Protein AF-A0A7R9LBJ7-F1 (afdb_monomer_lite)

Foldseek 3Di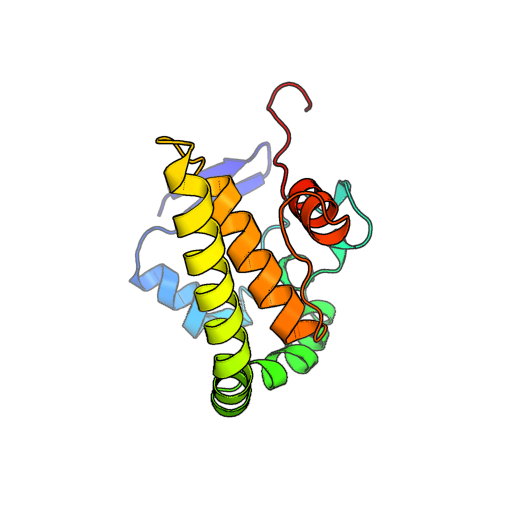:
DDWDDDDPRIDDDDDDVVVVCCCVPVVCVVVVADDADPLCVPDVVSCQDLNNDDDPSNVVVCVVCVVCPDPVN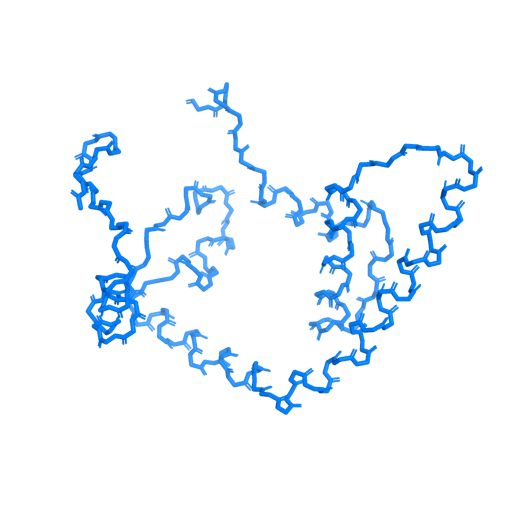VVVLVVLLVVLVVVLVVVVVVVCVVDVDDDPVQSVLLSVQQSCCCSPPVDGQPDCPRPSSVVVVVSPDDDDPVVD

Structure (mmCIF, N/CA/C/O backbone):
data_AF-A0A7R9LBJ7-F1
#
_entry.id   AF-A0A7R9LBJ7-F1
#
loop_
_atom_site.group_PDB
_atom_site.id
_atom_site.type_symbol
_atom_site.label_atom_id
_atom_site.label_alt_id
_atom_site.label_comp_id
_atom_site.label_asym_id
_atom_site.label_entity_id
_atom_site.label_seq_id
_atom_site.pdbx_PDB_ins_code
_atom_site.Cartn_x
_atom_site.Cartn_y
_atom_site.Cartn_z
_atom_site.occupancy
_atom_site.B_iso_or_equiv
_atom_site.auth_seq_id
_atom_site.auth_comp_id
_atom_site.auth_asym_id
_atom_site.auth_atom_id
_atom_site.pdbx_PDB_model_num
ATOM 1 N N . MET A 1 1 ? 4.592 18.369 -20.087 1.00 71.31 1 MET A N 1
ATOM 2 C CA . MET A 1 1 ? 5.783 17.698 -19.520 1.00 71.31 1 MET A CA 1
ATOM 3 C C . MET A 1 1 ? 6.682 18.787 -18.957 1.00 71.31 1 MET A C 1
ATOM 5 O O . MET A 1 1 ? 6.787 19.818 -19.607 1.00 71.31 1 MET A O 1
ATOM 9 N N . GLY A 1 2 ? 7.246 18.619 -17.763 1.00 84.50 2 GLY A N 1
ATOM 10 C CA . GLY A 1 2 ? 8.151 19.604 -17.153 1.00 84.50 2 GLY A CA 1
ATOM 11 C C . GLY A 1 2 ? 9.412 18.920 -16.637 1.00 84.50 2 GLY A C 1
ATOM 12 O O . GLY A 1 2 ? 9.337 17.776 -16.199 1.00 84.50 2 GLY A O 1
ATOM 13 N N . ALA A 1 3 ? 10.563 19.586 -16.716 1.00 87.50 3 ALA A N 1
ATOM 14 C CA . ALA A 1 3 ? 11.792 19.114 -16.085 1.00 87.50 3 ALA A CA 1
ATOM 15 C C . ALA A 1 3 ? 11.936 19.788 -14.718 1.00 87.50 3 ALA A C 1
ATOM 17 O O . ALA A 1 3 ? 11.781 21.004 -14.607 1.00 87.50 3 ALA A O 1
ATOM 18 N N . ILE A 1 4 ? 12.219 18.999 -13.688 1.00 92.00 4 ILE A N 1
ATOM 19 C CA . ILE A 1 4 ? 12.509 19.483 -12.336 1.00 92.00 4 ILE A CA 1
ATOM 20 C C . ILE A 1 4 ? 13.820 18.856 -11.863 1.00 92.00 4 ILE A C 1
ATOM 22 O O . ILE A 1 4 ? 14.242 17.833 -12.391 1.00 92.00 4 ILE A O 1
ATOM 26 N N . PHE A 1 5 ? 14.471 19.447 -10.868 1.00 88.69 5 PHE A N 1
ATOM 27 C CA . PHE A 1 5 ? 15.678 18.885 -10.265 1.00 88.69 5 PHE A CA 1
ATOM 28 C C . PHE A 1 5 ? 15.408 18.522 -8.807 1.00 88.69 5 PHE A C 1
ATOM 30 O O . PHE A 1 5 ? 14.814 19.304 -8.065 1.00 88.69 5 PHE A O 1
ATOM 37 N N . SER A 1 6 ? 15.858 17.338 -8.396 1.00 83.50 6 SER A N 1
ATOM 38 C CA . SER A 1 6 ? 15.950 16.939 -6.992 1.00 83.50 6 SER A CA 1
ATOM 39 C C . SER A 1 6 ? 17.423 16.911 -6.602 1.00 83.50 6 SER A C 1
ATOM 41 O O . SER A 1 6 ? 18.127 15.935 -6.867 1.00 83.50 6 SER A O 1
ATOM 43 N N . GLY A 1 7 ? 17.911 18.007 -6.016 1.00 86.12 7 GLY A N 1
ATOM 44 C CA . GLY A 1 7 ? 19.349 18.221 -5.852 1.00 86.12 7 GLY A CA 1
ATOM 45 C C . GLY A 1 7 ? 20.037 18.245 -7.218 1.00 86.12 7 GLY A C 1
ATOM 46 O O . GLY A 1 7 ? 19.615 18.979 -8.108 1.00 86.12 7 GLY A O 1
ATOM 47 N N . ASN A 1 8 ? 21.043 17.393 -7.406 1.00 87.56 8 ASN A N 1
ATOM 48 C CA . ASN A 1 8 ? 21.777 17.286 -8.672 1.00 87.56 8 ASN A CA 1
ATOM 49 C C . ASN A 1 8 ? 21.161 16.265 -9.645 1.00 87.56 8 ASN A C 1
ATOM 51 O O . ASN A 1 8 ? 21.718 16.022 -10.714 1.00 87.56 8 ASN A O 1
ATOM 55 N N . THR A 1 9 ? 20.023 15.665 -9.290 1.00 85.44 9 THR A N 1
ATOM 56 C CA . THR A 1 9 ? 19.363 14.642 -10.103 1.00 85.44 9 THR A CA 1
ATOM 57 C C . THR A 1 9 ? 18.231 15.271 -10.920 1.00 85.44 9 THR A C 1
ATOM 59 O O . THR A 1 9 ? 17.250 15.734 -10.327 1.00 85.44 9 THR A O 1
ATOM 62 N N . PRO A 1 10 ? 18.318 15.296 -12.262 1.00 90.38 10 PRO A N 1
ATOM 63 C CA . PRO A 1 10 ? 17.211 15.733 -13.102 1.00 90.38 10 PRO A CA 1
ATOM 64 C C . PRO A 1 10 ? 16.063 14.718 -13.045 1.00 90.38 10 PRO A C 1
ATOM 66 O O . PRO A 1 10 ? 16.277 13.507 -13.070 1.00 90.38 10 PRO A O 1
ATOM 69 N N . LEU A 1 11 ? 14.833 15.216 -12.996 1.00 89.75 11 LEU A N 1
ATOM 70 C CA . LEU A 1 11 ? 13.603 14.434 -12.954 1.00 89.75 11 LEU A CA 1
ATOM 71 C C . LEU A 1 11 ? 12.629 14.928 -14.023 1.00 89.75 11 LEU A C 1
ATOM 73 O O . LEU A 1 11 ? 12.451 16.129 -14.240 1.00 89.75 11 LEU A O 1
ATOM 77 N N . LEU A 1 12 ? 11.949 13.979 -14.661 1.00 91.38 12 LEU A N 1
ATOM 78 C CA . LEU A 1 12 ? 10.943 14.256 -15.675 1.00 91.38 12 LEU A CA 1
ATOM 79 C C . LEU A 1 12 ? 9.542 14.174 -15.068 1.00 91.38 12 LEU A C 1
ATOM 81 O O . LEU A 1 12 ? 9.081 13.102 -14.677 1.00 91.38 12 LEU A O 1
ATOM 85 N N . GLN A 1 13 ? 8.842 15.304 -15.014 1.00 92.31 13 GLN A N 1
ATOM 86 C CA . GLN A 1 13 ? 7.459 15.366 -14.562 1.00 92.31 13 GLN A CA 1
ATOM 87 C C . GLN A 1 13 ? 6.502 15.113 -15.732 1.00 92.31 13 GLN A C 1
ATOM 89 O O . GLN A 1 13 ? 6.368 15.918 -16.667 1.00 92.31 13 GLN A O 1
ATOM 94 N N . VAL A 1 14 ? 5.786 13.994 -15.644 1.00 93.38 14 VAL A N 1
ATOM 95 C CA . VAL A 1 14 ? 4.767 13.583 -16.613 1.00 93.38 14 VAL A CA 1
ATOM 96 C C . VAL A 1 14 ? 3.386 13.816 -16.010 1.00 93.38 14 VAL A C 1
ATOM 98 O O . VAL A 1 14 ? 3.003 13.154 -15.054 1.00 93.38 14 VAL A O 1
ATOM 101 N N . ALA A 1 15 ? 2.643 14.770 -16.571 1.00 95.06 15 ALA A N 1
ATOM 102 C CA . ALA A 1 15 ? 1.297 15.137 -16.113 1.00 95.06 15 ALA A CA 1
ATOM 103 C C . ALA A 1 15 ? 0.208 14.891 -17.174 1.00 95.06 15 ALA A C 1
ATOM 105 O O . ALA A 1 15 ? -0.966 15.137 -16.924 1.00 95.06 15 ALA A O 1
ATOM 106 N N . GLU A 1 16 ? 0.582 14.416 -18.366 1.00 96.88 16 GLU A N 1
ATOM 107 C CA . GLU A 1 16 ? -0.370 14.146 -19.443 1.00 96.88 16 GLU A CA 1
ATOM 108 C C . GLU A 1 16 ? -0.858 12.687 -19.376 1.00 96.88 16 GLU A C 1
ATOM 110 O O . GLU A 1 16 ? -0.027 11.779 -19.470 1.00 96.88 16 GLU A O 1
ATOM 115 N N . PRO A 1 17 ? -2.176 12.421 -19.273 1.00 96.94 17 PRO A N 1
ATOM 116 C CA . PRO A 1 17 ? -2.704 11.063 -19.109 1.00 96.94 17 PRO A CA 1
ATOM 117 C C . PRO A 1 17 ? -2.280 10.083 -20.206 1.00 96.94 17 PRO A C 1
ATOM 119 O O . PRO A 1 17 ? -1.980 8.927 -19.916 1.00 96.94 17 PRO A O 1
ATOM 122 N N . LYS A 1 18 ? -2.200 10.548 -21.461 1.00 97.50 18 LYS A N 1
ATOM 123 C CA . LYS A 1 18 ? -1.753 9.726 -22.596 1.00 97.50 18 LYS A CA 1
ATOM 124 C C . LYS A 1 18 ? -0.313 9.247 -22.414 1.00 97.50 18 LYS A C 1
ATOM 126 O O . LYS A 1 18 ? -0.027 8.075 -22.640 1.00 97.50 18 LYS A O 1
ATOM 131 N N . LEU A 1 19 ? 0.573 10.133 -21.959 1.00 95.94 19 LEU A N 1
ATOM 132 C CA . LEU A 1 19 ? 1.971 9.799 -21.681 1.00 95.94 19 LEU A CA 1
ATOM 133 C C . LEU A 1 19 ? 2.102 8.913 -20.439 1.00 95.94 19 LEU A C 1
ATOM 135 O O . LEU A 1 19 ? 2.876 7.963 -20.451 1.00 95.94 19 LEU A O 1
ATOM 139 N N . ILE A 1 20 ? 1.309 9.165 -19.394 1.00 95.50 20 ILE A N 1
ATOM 140 C CA . ILE A 1 20 ? 1.268 8.308 -18.200 1.00 95.50 20 ILE A CA 1
ATOM 141 C C . ILE A 1 20 ? 0.856 6.882 -18.584 1.00 95.50 20 ILE A C 1
ATOM 143 O O . ILE A 1 20 ? 1.497 5.926 -18.160 1.00 95.50 20 ILE A O 1
ATOM 147 N N . GLN A 1 21 ? -0.174 6.725 -19.420 1.00 97.12 21 GLN A N 1
ATOM 148 C CA . GLN A 1 21 ? -0.596 5.418 -19.924 1.00 97.12 21 GLN A CA 1
ATOM 149 C C . GLN A 1 21 ? 0.486 4.764 -20.790 1.00 97.12 21 GLN A C 1
ATOM 151 O O . GLN A 1 21 ? 0.722 3.561 -20.673 1.00 97.12 21 GLN A O 1
ATOM 156 N N . GLN A 1 22 ? 1.147 5.540 -21.652 1.00 97.12 22 GLN A N 1
ATOM 157 C CA . GLN A 1 22 ? 2.255 5.045 -22.462 1.00 97.12 22 GLN A CA 1
ATOM 158 C C . GLN A 1 22 ? 3.357 4.461 -21.568 1.00 97.12 22 GLN A C 1
ATOM 160 O O . GLN A 1 22 ? 3.714 3.304 -21.739 1.00 97.12 22 GLN A O 1
ATOM 165 N N . ILE A 1 23 ? 3.803 5.203 -20.555 1.00 94.50 23 ILE A N 1
ATOM 166 C CA . ILE A 1 23 ? 4.901 4.810 -19.660 1.00 94.50 23 ILE A CA 1
ATOM 167 C C . ILE A 1 23 ? 4.500 3.662 -18.722 1.00 94.50 23 ILE A C 1
ATOM 169 O O . ILE A 1 23 ? 5.213 2.670 -18.614 1.00 94.50 23 ILE A O 1
ATOM 173 N N . LEU A 1 24 ? 3.362 3.777 -18.030 1.00 93.81 24 LEU A N 1
ATOM 174 C CA . LEU A 1 24 ? 2.987 2.846 -16.957 1.00 93.81 24 LEU A CA 1
ATOM 175 C C . LEU A 1 24 ? 2.296 1.569 -17.448 1.00 93.81 24 LEU A C 1
ATOM 177 O O . LEU A 1 24 ? 2.144 0.635 -16.660 1.00 93.81 24 LEU A O 1
ATOM 181 N N . VAL A 1 25 ? 1.849 1.522 -18.709 1.00 94.94 25 VAL A N 1
ATOM 182 C CA . VAL A 1 25 ? 1.112 0.374 -19.265 1.00 94.94 25 VAL A CA 1
ATOM 183 C C . VAL A 1 25 ? 1.801 -0.198 -20.497 1.00 94.94 25 VAL A C 1
ATOM 185 O O . VAL A 1 25 ? 2.170 -1.368 -20.485 1.00 94.94 25 VAL A O 1
ATOM 188 N N . LYS A 1 26 ? 1.971 0.600 -21.559 1.00 96.62 26 LYS A N 1
ATOM 189 C CA . LYS A 1 26 ? 2.486 0.097 -22.846 1.00 96.62 26 LYS A CA 1
ATOM 190 C C . LYS A 1 26 ? 3.987 -0.195 -22.777 1.00 96.62 26 LYS A C 1
ATOM 192 O O . LYS A 1 26 ? 4.419 -1.306 -23.070 1.00 96.62 26 LYS A O 1
ATOM 197 N N . ASP A 1 27 ? 4.749 0.767 -22.272 1.00 96.06 27 ASP A N 1
ATOM 198 C CA . ASP A 1 27 ? 6.208 0.716 -22.179 1.00 96.06 27 ASP A CA 1
ATOM 199 C C . ASP A 1 27 ? 6.678 0.380 -20.759 1.00 96.06 27 ASP A C 1
ATOM 201 O O . ASP A 1 27 ? 7.825 0.624 -20.396 1.00 96.06 27 ASP A O 1
ATOM 205 N N . PHE A 1 28 ? 5.811 -0.229 -19.942 1.00 90.81 28 PHE A N 1
ATOM 206 C CA . PHE A 1 28 ? 6.132 -0.574 -18.554 1.00 90.81 28 PHE A CA 1
ATOM 207 C C . PHE A 1 28 ? 7.411 -1.422 -18.435 1.00 90.81 28 PHE A C 1
ATOM 209 O O . PHE A 1 28 ? 8.167 -1.287 -17.481 1.00 90.81 28 PHE A O 1
ATOM 216 N N . HIS A 1 29 ? 7.675 -2.280 -19.423 1.00 89.44 29 HIS A N 1
ATOM 217 C CA . HIS A 1 29 ? 8.870 -3.121 -19.494 1.00 89.44 29 HIS A CA 1
ATOM 218 C C . HIS A 1 29 ? 10.184 -2.329 -19.658 1.00 89.44 29 HIS A C 1
ATOM 220 O O . HIS A 1 29 ? 11.246 -2.877 -19.373 1.00 89.44 29 HIS A O 1
ATOM 226 N N . VAL A 1 30 ? 10.115 -1.064 -20.087 1.00 91.19 30 VAL A N 1
ATOM 227 C CA . VAL A 1 30 ? 11.245 -0.121 -20.148 1.00 91.19 30 VAL A CA 1
ATOM 228 C C . VAL A 1 30 ? 11.391 0.639 -18.824 1.00 91.19 30 VAL A C 1
ATOM 230 O O . VAL A 1 30 ? 12.503 0.886 -18.373 1.00 91.19 30 VAL A O 1
ATOM 233 N N . PHE A 1 31 ? 10.271 0.970 -18.172 1.00 89.38 31 PHE A N 1
ATOM 234 C CA . PHE A 1 31 ? 10.206 1.771 -16.941 1.00 89.38 31 PHE A CA 1
ATOM 235 C C . PHE A 1 31 ? 9.855 0.921 -15.706 1.00 89.38 31 PHE A C 1
ATOM 237 O O . PHE A 1 31 ? 8.937 1.243 -14.949 1.00 89.38 31 PHE A O 1
ATOM 244 N N . VAL A 1 32 ? 10.558 -0.202 -15.528 1.00 84.25 32 VAL A N 1
ATOM 245 C CA . VAL A 1 32 ? 10.259 -1.179 -14.464 1.00 84.25 32 VAL A CA 1
ATOM 246 C C . VAL A 1 32 ? 10.645 -0.651 -13.082 1.00 84.25 32 VAL A C 1
ATOM 248 O O . VAL A 1 32 ? 9.893 -0.823 -12.116 1.00 84.25 32 VAL A O 1
ATOM 251 N N . ASP A 1 33 ? 11.807 -0.005 -13.000 1.00 87.94 33 ASP A N 1
ATOM 252 C CA . ASP A 1 33 ? 12.389 0.449 -11.744 1.00 87.94 33 ASP A CA 1
ATOM 253 C C . ASP A 1 33 ? 11.731 1.738 -11.259 1.00 87.94 33 ASP A C 1
ATOM 255 O O . ASP A 1 33 ? 11.436 2.660 -12.023 1.00 87.94 33 ASP A O 1
ATOM 259 N N . ARG A 1 34 ? 11.494 1.799 -9.949 1.00 83.12 34 ARG A N 1
ATOM 260 C CA . ARG A 1 34 ? 10.901 2.963 -9.292 1.00 83.12 34 ARG A CA 1
ATOM 261 C C . ARG A 1 34 ? 11.985 3.802 -8.635 1.00 83.12 34 ARG A C 1
ATOM 263 O O . ARG A 1 34 ? 13.014 3.284 -8.199 1.00 83.12 34 ARG A O 1
ATOM 270 N N . ASN A 1 35 ? 11.716 5.100 -8.524 1.00 79.19 35 ASN A N 1
ATOM 271 C CA . ASN A 1 35 ? 12.514 5.974 -7.674 1.00 79.19 35 ASN A CA 1
ATOM 272 C C . ASN A 1 35 ? 12.438 5.452 -6.236 1.00 79.19 35 ASN A C 1
ATOM 274 O O . ASN A 1 35 ? 11.333 5.291 -5.713 1.00 79.19 35 ASN A O 1
ATOM 278 N N . SER A 1 36 ? 13.597 5.204 -5.620 1.00 74.06 36 SER A N 1
ATOM 279 C CA . SER A 1 36 ? 13.659 4.757 -4.229 1.00 74.06 36 SER A CA 1
ATOM 280 C C . SER A 1 36 ? 12.977 5.780 -3.330 1.00 74.06 36 SER A C 1
ATOM 282 O O . SER A 1 36 ? 13.203 6.992 -3.430 1.00 74.06 36 SER A O 1
ATOM 284 N N . ILE A 1 37 ? 12.126 5.290 -2.441 1.00 66.19 37 ILE A N 1
ATOM 285 C CA . ILE A 1 37 ? 11.587 6.091 -1.362 1.00 66.19 37 ILE A CA 1
ATOM 286 C C . ILE A 1 37 ? 12.741 6.232 -0.367 1.00 66.19 37 ILE A C 1
ATOM 288 O O . ILE A 1 37 ? 13.262 5.239 0.134 1.00 66.19 37 ILE A O 1
ATOM 292 N N . SER A 1 38 ? 13.128 7.468 -0.033 1.00 60.47 38 SER A N 1
ATOM 293 C CA . SER A 1 38 ? 14.234 7.820 0.888 1.00 60.47 38 SER A CA 1
ATOM 294 C C . SER A 1 38 ? 14.131 7.224 2.317 1.00 60.47 38 SER A C 1
ATOM 296 O O . SER A 1 38 ? 14.888 7.601 3.211 1.00 60.47 38 SER A O 1
ATOM 298 N N . LEU A 1 39 ? 13.179 6.323 2.559 1.00 56.84 39 LEU A N 1
ATOM 299 C CA . LEU A 1 39 ? 12.995 5.523 3.766 1.00 56.84 39 LEU A CA 1
ATOM 300 C C . LEU A 1 39 ? 13.890 4.268 3.794 1.00 56.84 39 LEU A C 1
ATOM 302 O O . LEU A 1 39 ? 14.113 3.709 4.869 1.00 56.84 39 LEU A O 1
ATOM 306 N N . SER A 1 40 ? 14.421 3.834 2.647 1.00 55.47 40 SER A N 1
ATOM 307 C CA . SER A 1 40 ? 15.271 2.640 2.506 1.00 55.47 40 SER A CA 1
ATOM 308 C C . SER A 1 40 ? 16.547 2.687 3.361 1.00 55.47 40 SER A C 1
ATOM 310 O O . SER A 1 40 ? 16.996 1.649 3.845 1.00 55.47 40 SER A O 1
ATOM 312 N N . SER A 1 41 ? 17.080 3.880 3.644 1.00 55.22 41 SER A N 1
ATOM 313 C CA . SER A 1 41 ? 18.275 4.081 4.478 1.00 55.22 41 SER A CA 1
ATOM 314 C C . SER A 1 41 ? 18.044 3.914 5.985 1.00 55.22 41 SER A C 1
ATOM 316 O O . SER A 1 41 ? 19.013 3.811 6.734 1.00 55.22 41 SER A O 1
ATOM 318 N N . LYS A 1 42 ? 16.787 3.881 6.455 1.00 59.31 42 LYS A N 1
ATOM 319 C CA . LYS A 1 42 ? 16.469 3.887 7.896 1.00 59.31 42 LYS A CA 1
ATOM 320 C C . LYS A 1 42 ? 16.115 2.521 8.476 1.00 59.31 42 LYS A C 1
ATOM 322 O O . LYS A 1 42 ? 16.153 2.367 9.694 1.00 59.31 42 LYS A O 1
ATOM 327 N N . HIS A 1 43 ? 15.758 1.533 7.651 1.00 67.00 43 HIS A N 1
ATOM 328 C CA . HIS A 1 43 ? 15.347 0.225 8.162 1.00 67.00 43 HIS A CA 1
ATOM 329 C C . HIS A 1 43 ? 15.741 -0.926 7.219 1.00 67.00 43 HIS A C 1
ATOM 331 O O . HIS A 1 43 ? 15.336 -0.917 6.053 1.00 67.00 43 HIS A O 1
ATOM 337 N N . PRO A 1 44 ? 16.436 -1.975 7.710 1.00 70.50 44 PRO A N 1
ATOM 338 C CA . PRO A 1 44 ? 16.981 -3.056 6.876 1.00 70.50 44 PRO A CA 1
ATOM 339 C C . PRO A 1 44 ? 15.917 -3.864 6.114 1.00 70.50 44 PRO A C 1
ATOM 341 O O . PRO A 1 44 ? 16.234 -4.546 5.140 1.00 70.50 44 PRO A O 1
ATOM 344 N N . ILE A 1 45 ? 14.653 -3.791 6.547 1.00 76.06 45 ILE A N 1
ATOM 345 C CA . ILE A 1 45 ? 13.511 -4.430 5.872 1.00 76.06 45 ILE A CA 1
ATOM 346 C C . ILE A 1 45 ? 12.938 -3.546 4.753 1.00 76.06 45 ILE A C 1
ATOM 348 O O . ILE A 1 45 ? 12.495 -4.076 3.740 1.00 76.06 45 ILE A O 1
ATOM 352 N N . VAL A 1 46 ? 12.966 -2.213 4.890 1.00 77.50 46 VAL A N 1
ATOM 353 C CA . VAL A 1 46 ? 12.336 -1.304 3.914 1.00 77.50 46 VAL A CA 1
ATOM 354 C C . VAL A 1 46 ? 13.078 -1.342 2.581 1.00 77.50 46 VAL A C 1
ATOM 356 O O . VAL A 1 46 ? 12.444 -1.437 1.544 1.00 77.50 46 VAL A O 1
ATOM 359 N N . GLY A 1 47 ? 14.409 -1.424 2.575 1.00 78.50 47 GLY A N 1
ATOM 360 C CA . GLY A 1 47 ? 15.157 -1.620 1.323 1.00 78.50 47 GLY A CA 1
ATOM 361 C C . GLY A 1 47 ? 14.855 -2.939 0.589 1.00 78.50 47 GLY A C 1
ATOM 362 O O . GLY A 1 47 ? 15.325 -3.134 -0.524 1.00 78.50 47 GLY A O 1
ATOM 363 N N . LYS A 1 48 ? 14.092 -3.860 1.199 1.00 83.62 48 LYS A N 1
ATOM 364 C CA . LYS A 1 48 ? 13.752 -5.178 0.640 1.00 83.62 48 LYS A CA 1
ATOM 365 C C . LYS A 1 48 ? 12.265 -5.345 0.315 1.00 83.62 48 LYS A C 1
ATOM 367 O O . LYS A 1 48 ? 11.865 -6.428 -0.113 1.00 83.62 48 LYS A O 1
ATOM 372 N N . ILE A 1 49 ? 11.428 -4.324 0.531 1.00 85.38 49 ILE A N 1
ATOM 373 C CA . ILE A 1 49 ? 10.011 -4.396 0.144 1.00 85.38 49 ILE A CA 1
ATOM 374 C C . ILE A 1 49 ? 9.849 -4.185 -1.362 1.00 85.38 49 ILE A C 1
ATOM 376 O O . ILE A 1 49 ? 10.642 -3.498 -1.998 1.00 85.38 49 ILE A O 1
ATOM 380 N N . LEU A 1 50 ? 8.786 -4.754 -1.936 1.00 88.62 50 LEU A N 1
ATOM 381 C CA . LEU A 1 50 ? 8.566 -4.773 -3.385 1.00 88.62 50 LEU A CA 1
ATOM 382 C C . LEU A 1 50 ? 8.679 -3.397 -4.086 1.00 88.62 50 LEU A C 1
ATOM 384 O O . LEU A 1 50 ? 9.211 -3.375 -5.189 1.00 88.62 50 LEU A O 1
ATOM 388 N N . PRO A 1 51 ? 8.226 -2.261 -3.515 1.00 85.50 51 PRO A N 1
ATOM 389 C CA . PRO A 1 51 ? 8.406 -0.948 -4.143 1.00 85.50 51 PRO A CA 1
ATOM 390 C C . PRO A 1 51 ? 9.860 -0.463 -4.263 1.00 85.50 51 PRO A C 1
ATOM 392 O O . PRO A 1 51 ? 10.113 0.379 -5.118 1.00 85.50 51 PRO A O 1
ATOM 395 N N . GLU A 1 52 ? 10.773 -0.971 -3.427 1.00 85.94 52 GLU A N 1
ATOM 396 C CA . GLU A 1 52 ? 12.193 -0.576 -3.386 1.00 85.94 52 GLU A CA 1
ATOM 397 C C . GLU A 1 52 ? 13.101 -1.504 -4.200 1.00 85.94 52 GLU A C 1
ATOM 399 O O . GLU A 1 52 ? 14.202 -1.113 -4.581 1.00 85.94 52 GLU A O 1
ATOM 404 N N . LEU A 1 53 ? 12.658 -2.735 -4.471 1.00 88.50 53 LEU A N 1
ATOM 405 C CA . LEU A 1 53 ? 13.412 -3.667 -5.303 1.00 88.50 53 LEU A CA 1
ATOM 406 C C . LEU A 1 53 ? 13.458 -3.175 -6.754 1.00 88.50 53 LEU A C 1
ATOM 408 O O . LEU A 1 53 ? 12.489 -2.609 -7.263 1.00 88.50 53 LEU A O 1
ATOM 412 N N . GLN A 1 54 ? 14.562 -3.477 -7.434 1.00 89.19 54 GLN A N 1
ATOM 413 C CA . GLN A 1 54 ? 14.800 -3.136 -8.837 1.00 89.19 54 GLN A CA 1
ATOM 414 C C . GLN A 1 54 ? 15.179 -4.387 -9.643 1.00 89.19 54 GLN A C 1
ATOM 416 O O . GLN A 1 54 ? 15.539 -5.425 -9.077 1.00 89.19 54 GLN A O 1
ATOM 421 N N . GLY A 1 55 ? 15.066 -4.306 -10.967 1.00 89.75 55 GLY A N 1
ATOM 422 C CA . GLY A 1 55 ? 15.529 -5.334 -11.897 1.00 89.75 55 GLY A CA 1
ATOM 423 C C . GLY A 1 55 ? 14.987 -6.743 -11.615 1.00 89.75 55 GLY A C 1
ATOM 424 O O . GLY A 1 55 ? 13.786 -6.955 -11.429 1.00 89.75 55 GLY A O 1
ATOM 425 N N . GLU A 1 56 ? 15.881 -7.734 -11.623 1.00 91.31 56 GLU A N 1
ATOM 426 C CA . GLU A 1 56 ? 15.520 -9.150 -11.468 1.00 91.31 56 GLU A CA 1
ATOM 427 C C . GLU A 1 56 ? 14.975 -9.492 -10.075 1.00 91.31 56 GLU A C 1
ATOM 429 O O . GLU A 1 56 ? 14.057 -10.308 -9.966 1.00 91.31 56 GLU A O 1
ATOM 434 N N . ASP A 1 57 ? 15.451 -8.833 -9.014 1.00 91.12 57 ASP A N 1
ATOM 435 C CA . ASP A 1 57 ? 14.931 -9.051 -7.658 1.00 91.12 57 ASP A CA 1
ATOM 436 C C . ASP A 1 57 ? 13.474 -8.604 -7.548 1.00 91.12 57 ASP A C 1
ATOM 438 O O . ASP A 1 57 ? 12.624 -9.323 -7.012 1.00 91.12 57 ASP A O 1
ATOM 442 N N . TRP A 1 58 ? 13.156 -7.449 -8.136 1.00 91.69 58 TRP A N 1
ATOM 443 C CA . TRP A 1 58 ? 11.781 -6.983 -8.235 1.00 91.69 58 TRP A CA 1
ATOM 444 C C . TRP A 1 58 ? 10.912 -7.955 -9.033 1.00 91.69 58 TRP A C 1
ATOM 446 O O . TRP A 1 58 ? 9.828 -8.329 -8.573 1.00 91.69 58 TRP A O 1
ATOM 456 N N . LYS A 1 59 ? 11.388 -8.416 -10.201 1.00 91.12 59 LYS A N 1
ATOM 457 C CA . LYS A 1 59 ? 10.649 -9.372 -11.046 1.00 91.12 59 LYS A CA 1
ATOM 458 C C . LYS A 1 59 ? 10.368 -10.666 -10.288 1.00 91.12 59 LYS A C 1
ATOM 460 O O . LYS A 1 59 ? 9.239 -11.161 -10.315 1.00 91.12 59 LYS A O 1
ATOM 465 N N . ARG A 1 60 ? 11.369 -11.184 -9.572 1.00 93.56 60 ARG A N 1
ATOM 466 C CA . ARG A 1 60 ? 11.273 -12.397 -8.757 1.00 93.56 60 ARG A CA 1
ATOM 467 C C . ARG A 1 60 ? 10.263 -12.247 -7.623 1.00 93.56 60 ARG A C 1
ATOM 469 O O . ARG A 1 60 ? 9.388 -13.092 -7.471 1.00 93.56 60 ARG A O 1
ATOM 476 N N . VAL A 1 61 ? 10.345 -11.188 -6.818 1.00 93.56 61 VAL A N 1
ATOM 477 C CA . VAL A 1 61 ? 9.405 -11.007 -5.697 1.00 93.56 61 VAL A CA 1
ATOM 478 C C . VAL A 1 61 ? 7.993 -10.710 -6.210 1.00 93.56 61 VAL A C 1
ATOM 480 O O . VAL A 1 61 ? 7.011 -11.219 -5.659 1.00 93.56 61 VAL A O 1
ATOM 483 N N . ARG A 1 62 ? 7.858 -9.957 -7.309 1.00 92.50 62 ARG A N 1
ATOM 484 C CA . ARG A 1 62 ? 6.562 -9.694 -7.947 1.00 92.50 62 ARG A CA 1
ATOM 485 C C . ARG A 1 62 ? 5.901 -10.972 -8.455 1.00 92.50 62 ARG A C 1
ATOM 487 O O . ARG A 1 62 ? 4.693 -11.127 -8.266 1.00 92.50 62 ARG A O 1
ATOM 494 N N . SER A 1 63 ? 6.647 -11.880 -9.086 1.00 94.44 63 SER A N 1
ATOM 495 C CA . SER A 1 63 ? 6.082 -13.130 -9.616 1.00 94.44 63 SER A CA 1
ATOM 496 C C . SER A 1 63 ? 5.569 -14.052 -8.507 1.00 94.44 63 SER A C 1
ATOM 498 O O . SER A 1 63 ? 4.542 -14.703 -8.684 1.00 94.44 63 SER A O 1
ATOM 500 N N . ILE A 1 64 ? 6.213 -14.036 -7.336 1.00 94.56 64 ILE A N 1
ATOM 501 C CA . ILE A 1 64 ? 5.787 -14.791 -6.147 1.00 94.56 64 ILE A CA 1
ATOM 502 C C . ILE A 1 64 ? 4.543 -14.169 -5.493 1.00 94.56 64 ILE A C 1
ATOM 504 O O . ILE A 1 64 ? 3.646 -14.885 -5.050 1.00 94.56 64 ILE A O 1
ATOM 508 N N . THR A 1 65 ? 4.468 -12.839 -5.424 1.00 92.38 65 THR A N 1
ATOM 509 C CA . THR A 1 65 ? 3.405 -12.127 -4.688 1.00 92.38 65 THR A CA 1
ATOM 510 C C . THR A 1 65 ? 2.130 -11.922 -5.506 1.00 92.38 65 THR A C 1
ATOM 512 O O . THR A 1 65 ? 1.029 -12.034 -4.968 1.00 92.38 65 THR A O 1
ATOM 515 N N . THR A 1 66 ? 2.242 -11.687 -6.818 1.00 93.75 66 THR A N 1
ATOM 516 C CA . THR A 1 66 ? 1.095 -11.423 -7.713 1.00 93.75 66 THR A CA 1
ATOM 517 C C . THR A 1 66 ? -0.014 -12.488 -7.626 1.00 93.75 66 THR A C 1
ATOM 519 O O . THR A 1 66 ? -1.185 -12.110 -7.531 1.00 93.75 66 THR A O 1
ATOM 522 N N . PRO A 1 67 ? 0.281 -13.806 -7.574 1.00 94.25 67 PRO A N 1
ATOM 523 C CA . PRO A 1 67 ? -0.746 -14.842 -7.479 1.00 94.25 67 PRO A CA 1
ATOM 524 C C . PRO A 1 67 ? -1.593 -14.791 -6.203 1.00 94.25 67 PRO A C 1
ATOM 526 O O . PRO A 1 67 ? -2.627 -15.460 -6.148 1.00 94.25 67 PRO A O 1
ATOM 529 N N . VAL A 1 68 ? -1.179 -14.068 -5.155 1.00 91.75 68 VAL A N 1
ATOM 530 C CA . VAL A 1 68 ? -1.959 -13.891 -3.914 1.00 91.75 68 VAL A CA 1
ATOM 531 C C . VAL A 1 68 ? -3.137 -12.934 -4.126 1.00 91.75 68 VAL A C 1
ATOM 533 O O . VAL A 1 68 ? -4.196 -13.137 -3.541 1.00 91.75 68 VAL A O 1
ATOM 536 N N . PHE A 1 69 ? -3.009 -11.975 -5.043 1.00 92.94 69 PHE A N 1
ATOM 537 C CA . PHE A 1 69 ? -3.981 -10.898 -5.267 1.00 92.94 69 PHE A CA 1
ATOM 538 C C . PHE A 1 69 ? -4.941 -11.159 -6.440 1.00 92.94 69 PHE A C 1
ATOM 540 O O . PHE A 1 69 ? -5.508 -10.235 -7.017 1.00 92.94 69 PHE A O 1
ATOM 547 N N . THR A 1 70 ? -5.152 -12.424 -6.814 1.00 95.75 70 THR A N 1
ATOM 548 C CA . THR A 1 70 ? -6.157 -12.780 -7.831 1.00 95.75 70 THR A CA 1
ATOM 549 C C . THR A 1 70 ? -7.572 -12.482 -7.336 1.00 95.75 70 THR A C 1
ATOM 551 O O . THR A 1 70 ? -7.852 -12.595 -6.142 1.00 95.75 70 THR A O 1
ATOM 554 N N . SER A 1 71 ? -8.510 -12.188 -8.242 1.00 96.00 71 SER A N 1
ATOM 555 C CA . SER A 1 71 ? -9.905 -11.887 -7.878 1.00 96.00 71 SER A CA 1
ATOM 556 C C . SER A 1 71 ? -10.552 -12.978 -7.014 1.00 96.00 71 SER A C 1
ATOM 558 O O . SER A 1 71 ? -11.308 -12.670 -6.096 1.00 96.00 71 SER A O 1
ATOM 560 N N . GLY A 1 72 ? -10.223 -14.252 -7.260 1.00 96.06 72 GLY A N 1
ATOM 561 C CA . GLY A 1 72 ? -10.709 -15.378 -6.460 1.00 96.06 72 GLY A CA 1
ATOM 562 C C . GLY A 1 72 ? -10.176 -15.375 -5.024 1.00 96.06 72 GLY A C 1
ATOM 563 O O . GLY A 1 72 ? -10.946 -15.582 -4.090 1.00 96.06 72 GLY A O 1
ATOM 564 N N . LYS A 1 73 ? -8.880 -15.097 -4.826 1.00 93.44 73 LYS A N 1
ATOM 565 C CA . LYS A 1 73 ? -8.289 -14.989 -3.483 1.00 93.44 73 LYS A CA 1
ATOM 566 C C . LYS A 1 73 ? -8.750 -13.727 -2.758 1.00 93.44 73 LYS A C 1
ATOM 568 O O . LYS A 1 73 ? -9.107 -13.812 -1.591 1.00 93.44 73 LYS A O 1
ATOM 573 N N . MET A 1 74 ? -8.852 -12.598 -3.459 1.00 95.06 74 MET A N 1
ATOM 574 C CA . MET A 1 74 ? -9.400 -11.354 -2.903 1.00 95.06 74 MET A CA 1
ATOM 575 C C . MET A 1 74 ? -10.843 -11.538 -2.424 1.00 95.06 74 MET A C 1
ATOM 577 O O . MET A 1 74 ? -11.192 -11.105 -1.329 1.00 95.06 74 MET A O 1
ATOM 581 N N . ARG A 1 75 ? -11.673 -12.267 -3.182 1.00 95.88 75 ARG A N 1
ATOM 582 C CA . ARG A 1 75 ? -13.037 -12.608 -2.750 1.00 95.88 75 ARG A CA 1
ATOM 583 C C . ARG A 1 75 ? -13.054 -13.452 -1.471 1.00 95.88 75 ARG A C 1
ATOM 585 O O . ARG A 1 75 ? -13.954 -13.278 -0.661 1.00 95.88 75 ARG A O 1
ATOM 592 N N . ARG A 1 76 ? -12.067 -14.331 -1.265 1.00 93.06 76 ARG A N 1
ATOM 593 C CA . ARG A 1 76 ? -11.932 -15.115 -0.022 1.00 93.06 76 ARG A CA 1
ATOM 594 C C . ARG A 1 76 ? -11.466 -14.280 1.172 1.00 93.06 76 ARG A C 1
ATOM 596 O O . ARG A 1 76 ? -11.799 -14.640 2.290 1.00 93.06 76 ARG A O 1
ATOM 603 N N . MET A 1 77 ? -10.734 -13.186 0.951 1.00 94.62 77 MET A N 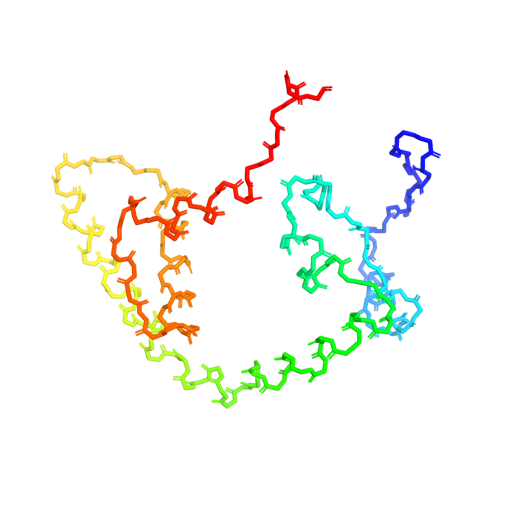1
ATOM 604 C CA . MET A 1 77 ? -10.343 -12.246 2.015 1.00 94.62 77 MET A CA 1
ATOM 605 C C . MET A 1 77 ? -11.503 -11.338 2.449 1.00 94.62 77 MET A C 1
ATOM 607 O O . MET A 1 77 ? -11.514 -10.857 3.576 1.00 94.62 77 MET A O 1
ATOM 611 N N . TYR A 1 78 ? -12.498 -11.117 1.581 1.00 94.94 78 TYR A N 1
ATOM 612 C CA . TYR A 1 78 ? -13.605 -10.187 1.831 1.00 94.94 78 TYR A CA 1
ATOM 613 C C . TYR A 1 78 ? -14.327 -10.368 3.184 1.00 94.94 78 TYR A C 1
ATOM 615 O O . TYR A 1 78 ? -14.570 -9.352 3.832 1.00 94.94 78 TYR A O 1
ATOM 623 N N . PRO A 1 79 ? -14.638 -11.592 3.665 1.00 94.94 79 PRO A N 1
ATOM 624 C CA . PRO A 1 79 ? -15.251 -11.767 4.982 1.00 94.94 79 PRO A CA 1
ATOM 625 C C . PRO A 1 79 ? -14.402 -11.194 6.126 1.00 94.94 79 PRO A C 1
ATOM 627 O O . PRO A 1 79 ? -14.953 -10.560 7.018 1.00 94.94 79 PRO A O 1
ATOM 630 N N . LEU A 1 80 ? -13.073 -11.344 6.062 1.00 93.25 80 LEU A N 1
ATOM 631 C CA . LEU A 1 80 ? -12.146 -10.805 7.064 1.00 93.25 80 LEU A CA 1
ATOM 632 C C . LEU A 1 80 ? -12.115 -9.275 7.024 1.00 93.25 80 LEU A C 1
ATOM 634 O O . LEU A 1 80 ? -12.170 -8.624 8.062 1.00 93.25 80 LEU A O 1
ATOM 638 N N . VAL A 1 81 ? -12.094 -8.696 5.818 1.00 94.62 81 VAL A N 1
ATOM 639 C CA . VAL A 1 81 ? -12.178 -7.238 5.633 1.00 94.62 81 VAL A CA 1
ATOM 640 C C . VAL A 1 81 ? -13.478 -6.702 6.228 1.00 94.62 81 VAL A C 1
ATOM 642 O O . VAL A 1 81 ? -13.468 -5.717 6.962 1.00 94.62 81 VAL A O 1
ATOM 645 N N . ARG A 1 82 ? -14.603 -7.358 5.922 1.00 95.31 82 ARG A N 1
ATOM 646 C CA . ARG A 1 82 ? -15.924 -6.975 6.421 1.00 95.31 82 ARG A CA 1
ATOM 647 C C . ARG A 1 82 ? -15.978 -7.034 7.945 1.00 95.31 82 ARG A C 1
ATOM 649 O O . ARG A 1 82 ? -16.440 -6.074 8.551 1.00 95.31 82 ARG A O 1
ATOM 656 N N . GLN A 1 83 ? -15.468 -8.107 8.543 1.00 92.94 83 GLN A N 1
ATOM 657 C CA . GLN A 1 83 ? -15.405 -8.255 9.994 1.00 92.94 83 GLN A CA 1
ATOM 658 C C . GLN A 1 83 ? -14.600 -7.119 10.644 1.00 92.94 83 GLN A C 1
ATOM 660 O O . GLN A 1 83 ? -15.097 -6.481 11.566 1.00 92.94 83 GLN A O 1
ATOM 665 N N . SER A 1 84 ? -13.404 -6.803 10.130 1.00 92.06 84 SER A N 1
ATOM 666 C CA . SER A 1 84 ? -12.600 -5.679 10.638 1.00 92.06 84 SER A CA 1
ATOM 667 C C . SER A 1 84 ? -13.350 -4.345 10.577 1.00 92.06 84 SER A C 1
ATOM 669 O O . SER A 1 84 ? -13.239 -3.531 11.490 1.00 92.06 84 SER A O 1
ATOM 671 N N . VAL A 1 85 ? -14.124 -4.110 9.512 1.00 94.25 85 VAL A N 1
ATOM 672 C CA . VAL A 1 85 ? -14.941 -2.895 9.378 1.00 94.25 85 VAL A CA 1
ATOM 673 C C . VAL A 1 85 ? -16.096 -2.889 10.380 1.00 94.25 85 VAL A C 1
ATOM 675 O O . VAL A 1 85 ? -16.332 -1.863 11.007 1.00 94.25 85 VAL A O 1
ATOM 678 N N . GLU A 1 86 ? -16.802 -4.005 10.561 1.00 94.69 86 GLU A N 1
ATOM 679 C CA . GLU A 1 86 ? -17.898 -4.114 11.536 1.00 94.69 86 GLU A CA 1
ATOM 680 C C . GLU A 1 86 ? -17.395 -3.882 12.973 1.00 94.69 86 GLU A C 1
ATOM 682 O O . GLU A 1 86 ? -17.976 -3.088 13.714 1.00 94.69 86 GLU A O 1
ATOM 687 N N . GLU A 1 87 ? -16.267 -4.492 13.348 1.00 90.50 87 GLU A N 1
ATOM 688 C CA . GLU A 1 87 ? -15.617 -4.278 14.647 1.00 90.50 87 GLU A CA 1
ATOM 689 C C . GLU A 1 87 ? -15.181 -2.819 14.840 1.00 90.50 87 GLU A C 1
ATOM 691 O O . GLU A 1 87 ? -15.424 -2.232 15.898 1.00 90.50 87 GLU A O 1
ATOM 696 N N . PHE A 1 88 ? -14.596 -2.207 13.807 1.00 91.00 88 PHE A N 1
ATOM 697 C CA . PHE A 1 88 ? -14.220 -0.796 13.824 1.00 91.00 88 PHE A CA 1
ATOM 698 C C . PHE A 1 88 ? -15.430 0.125 14.005 1.00 91.00 88 PHE A C 1
ATOM 700 O O . PHE A 1 88 ? -15.368 1.049 14.813 1.00 91.00 88 PHE A O 1
ATOM 707 N N . MET A 1 89 ? -16.532 -0.126 13.293 1.00 92.75 89 MET A N 1
ATOM 708 C CA . MET A 1 89 ? -17.750 0.680 13.408 1.00 92.75 89 MET A CA 1
ATOM 709 C C 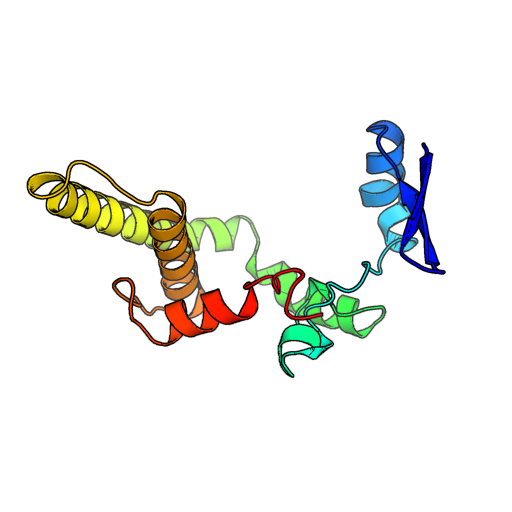. MET A 1 89 ? -18.338 0.596 14.816 1.00 92.75 89 MET A C 1
ATOM 711 O O . MET A 1 89 ? -18.675 1.630 15.386 1.00 92.75 89 MET A O 1
ATOM 715 N N . ASN A 1 90 ? -18.381 -0.599 15.410 1.00 92.00 90 ASN A N 1
ATOM 716 C CA . ASN A 1 90 ? -18.836 -0.776 16.789 1.00 92.00 90 ASN A CA 1
ATOM 717 C C . ASN A 1 90 ? -17.942 -0.017 17.780 1.00 92.00 90 ASN A C 1
ATOM 719 O O . ASN A 1 90 ? -18.441 0.730 18.621 1.00 92.00 90 ASN A O 1
ATOM 723 N N . ALA A 1 91 ? -16.617 -0.154 17.654 1.00 87.38 91 ALA A N 1
ATOM 724 C CA . ALA A 1 91 ? -15.665 0.552 18.509 1.00 87.38 91 ALA A CA 1
ATOM 725 C C . ALA A 1 91 ? -15.768 2.079 18.358 1.00 87.38 91 ALA A C 1
ATOM 727 O O . ALA A 1 91 ? -15.690 2.807 19.347 1.00 87.38 91 ALA A O 1
ATOM 728 N N . LEU A 1 92 ? -15.976 2.565 17.132 1.00 88.88 92 LEU A N 1
ATOM 729 C CA . LEU A 1 92 ? -16.163 3.983 16.849 1.00 88.88 92 LEU A CA 1
ATOM 730 C C . LEU A 1 92 ? -17.473 4.507 17.447 1.00 88.88 92 LEU A C 1
ATOM 732 O O . LEU A 1 92 ? -17.467 5.567 18.066 1.00 88.88 92 LEU A O 1
ATOM 736 N N . SER A 1 93 ? -18.579 3.772 17.303 1.00 90.44 93 SER A N 1
ATOM 737 C CA . SER A 1 93 ? -19.867 4.139 17.897 1.00 90.44 93 SER A CA 1
ATOM 738 C C . SER A 1 93 ? -19.798 4.234 19.420 1.00 90.44 93 SER A C 1
ATOM 740 O O . SER A 1 93 ? -20.364 5.165 19.982 1.00 90.44 93 SER A O 1
ATOM 742 N N . GLU A 1 94 ? -19.087 3.320 20.084 1.00 89.00 94 GLU A N 1
ATOM 743 C CA . GLU A 1 94 ? -18.843 3.400 21.530 1.00 89.00 94 GLU A CA 1
ATOM 744 C C . GLU A 1 94 ? -17.963 4.605 21.893 1.00 89.00 94 GLU A C 1
ATOM 746 O O . GLU A 1 94 ? -18.313 5.381 22.778 1.00 89.00 94 GLU A O 1
ATOM 751 N N . TYR A 1 95 ? -16.860 4.822 21.171 1.00 85.25 95 TYR A N 1
ATOM 752 C CA . TYR A 1 95 ? -15.944 5.943 21.418 1.00 85.25 95 TYR A CA 1
ATOM 753 C C . TYR A 1 95 ? -16.621 7.316 21.273 1.00 85.25 95 TYR A C 1
ATOM 755 O O . TYR A 1 95 ? -16.312 8.249 22.015 1.00 85.25 95 TYR A O 1
ATOM 763 N N . LEU A 1 96 ? -17.555 7.437 20.325 1.00 89.12 96 LEU A N 1
ATOM 764 C CA . LEU A 1 96 ? -18.286 8.673 20.051 1.00 89.12 96 LEU A CA 1
ATOM 765 C C . LEU A 1 96 ? -19.359 9.014 21.097 1.00 89.12 96 LEU A C 1
ATOM 767 O O . LEU A 1 96 ? -19.880 10.127 21.070 1.00 89.12 96 LEU A O 1
ATOM 771 N N . LYS A 1 97 ? -19.687 8.104 22.027 1.00 91.44 97 LYS A N 1
ATOM 772 C CA . LYS A 1 97 ? -20.600 8.414 23.143 1.00 91.44 97 LYS A CA 1
ATOM 773 C C . LYS A 1 97 ? -19.991 9.433 24.106 1.00 91.44 97 LYS A C 1
ATOM 775 O O . LYS A 1 97 ? -20.691 10.330 24.564 1.00 91.44 97 LYS A O 1
ATOM 780 N N . ASP A 1 98 ? -18.688 9.312 24.365 1.00 88.81 98 ASP A N 1
ATOM 781 C CA . ASP A 1 98 ? -17.971 10.137 25.346 1.00 88.81 98 ASP A CA 1
ATOM 782 C C . ASP A 1 98 ? -17.163 11.272 24.698 1.00 88.81 98 ASP A C 1
ATOM 784 O O . ASP A 1 98 ? -16.813 12.257 25.353 1.00 88.81 98 ASP A O 1
ATOM 788 N N . LYS A 1 99 ? -16.834 11.149 23.407 1.00 80.31 99 LYS A N 1
ATOM 789 C CA . LYS A 1 99 ? -16.001 12.113 22.680 1.00 80.31 99 LYS A CA 1
ATOM 790 C C . LYS A 1 99 ? -16.650 12.536 21.373 1.00 80.31 99 LYS A C 1
ATOM 792 O O . LYS A 1 99 ? -16.999 11.712 20.542 1.00 80.31 99 LYS A O 1
ATOM 797 N N . HIS A 1 100 ? -16.702 13.843 21.154 1.00 79.56 100 HIS A N 1
ATOM 798 C CA . HIS A 1 100 ? -17.330 14.438 19.971 1.00 79.56 100 HIS A CA 1
ATOM 799 C C . HIS A 1 100 ? -16.333 14.718 18.836 1.00 79.56 100 HIS A C 1
ATOM 801 O O . HIS A 1 100 ? -16.725 15.133 17.749 1.00 79.56 100 HIS A O 1
ATOM 807 N N . GLU A 1 101 ? -15.042 14.473 19.072 1.00 87.12 101 GLU A N 1
ATOM 808 C CA . GLU A 1 101 ? -13.971 14.708 18.108 1.00 87.12 101 GLU A CA 1
ATOM 809 C C . GLU A 1 101 ? -13.097 13.464 17.947 1.00 87.12 101 GLU A C 1
ATOM 811 O O . GLU A 1 101 ? -12.738 12.784 18.916 1.00 87.12 101 GLU A O 1
ATOM 816 N N . ILE A 1 102 ? -12.731 13.181 16.697 1.00 84.75 102 ILE A N 1
ATOM 817 C CA . ILE A 1 102 ? -11.894 12.042 16.328 1.00 84.75 102 ILE A CA 1
ATOM 818 C C . ILE A 1 102 ? -10.756 12.487 15.416 1.00 84.75 102 ILE A C 1
ATOM 820 O O . ILE A 1 102 ? -10.939 13.290 14.501 1.00 84.75 102 ILE A O 1
ATOM 824 N N . ASN A 1 103 ? -9.577 11.893 15.605 1.00 87.56 103 ASN A N 1
ATOM 825 C CA . ASN A 1 103 ? -8.522 11.968 14.605 1.00 87.56 103 ASN A CA 1
ATOM 826 C C . ASN A 1 103 ? -8.771 10.899 13.535 1.00 87.56 103 ASN A C 1
ATOM 828 O O . ASN A 1 103 ? -8.385 9.738 13.679 1.00 87.56 103 ASN A O 1
ATOM 832 N N . VAL A 1 104 ? -9.409 11.312 12.443 1.00 89.25 104 VAL A N 1
ATOM 833 C CA . VAL A 1 104 ? -9.770 10.444 11.316 1.00 89.25 104 VAL A CA 1
ATOM 834 C C . VAL A 1 104 ? -8.547 9.707 10.750 1.00 89.25 104 VAL A C 1
ATOM 836 O O . VAL A 1 104 ? -8.629 8.517 10.451 1.00 89.25 104 VAL A O 1
ATOM 839 N N . LYS A 1 105 ? -7.384 10.368 10.669 1.00 86.50 105 LYS A N 1
ATOM 840 C CA . LYS A 1 105 ? -6.145 9.759 10.158 1.00 86.50 105 LYS A CA 1
ATOM 841 C C . LYS A 1 105 ? -5.695 8.580 11.020 1.00 86.50 105 LYS A C 1
ATOM 843 O O . LYS A 1 105 ? -5.328 7.537 10.482 1.00 86.50 105 LYS A O 1
ATOM 848 N N . ASP A 1 106 ? -5.742 8.730 12.340 1.00 83.19 106 ASP A N 1
ATOM 849 C CA . ASP A 1 106 ? -5.330 7.667 13.259 1.00 83.19 106 ASP A CA 1
ATOM 850 C C . ASP A 1 106 ? -6.325 6.505 13.251 1.00 83.19 106 ASP A C 1
ATOM 852 O O . ASP A 1 106 ? -5.903 5.348 13.257 1.00 83.19 106 ASP A O 1
ATOM 856 N N . MET A 1 107 ? -7.625 6.811 13.177 1.00 84.62 107 MET A N 1
ATOM 857 C CA . MET A 1 107 ? -8.705 5.822 13.149 1.00 84.62 107 MET A CA 1
ATOM 858 C C . MET A 1 107 ? -8.658 4.946 11.894 1.00 84.62 107 MET A C 1
ATOM 860 O O . MET A 1 107 ? -8.580 3.722 12.002 1.00 84.62 107 MET A O 1
ATOM 864 N N . TYR A 1 108 ? -8.615 5.548 10.703 1.00 88.62 108 TYR A N 1
ATOM 865 C CA . TYR A 1 108 ? -8.478 4.784 9.457 1.00 88.62 108 TYR A CA 1
ATOM 866 C C . TYR A 1 108 ? -7.108 4.098 9.344 1.00 88.62 108 TYR A C 1
ATOM 868 O O . TYR A 1 108 ? -6.997 3.020 8.756 1.00 88.62 108 TYR A O 1
ATOM 876 N N . GLY A 1 109 ? -6.068 4.676 9.953 1.00 86.69 109 GLY A N 1
ATOM 877 C CA . GLY A 1 109 ? -4.770 4.021 10.092 1.00 86.69 109 GLY A CA 1
ATOM 878 C C . GLY A 1 109 ? -4.854 2.721 10.900 1.00 86.69 109 GLY A C 1
ATOM 879 O O . GLY A 1 109 ? -4.281 1.720 10.485 1.00 86.69 109 GLY A O 1
ATOM 880 N N . CYS A 1 110 ? -5.600 2.701 12.011 1.00 83.19 110 CYS A N 1
ATOM 881 C CA . CYS A 1 110 ? -5.860 1.468 12.763 1.00 83.19 110 CYS A CA 1
ATOM 882 C C . CYS A 1 110 ? -6.664 0.462 11.932 1.00 83.19 110 CYS A C 1
ATOM 884 O O . CYS A 1 110 ? -6.244 -0.681 11.805 1.00 83.19 110 CYS A O 1
ATOM 886 N N . LEU A 1 111 ? -7.768 0.895 11.311 1.00 89.44 111 LEU A N 1
ATOM 887 C CA . LEU A 1 111 ? -8.626 0.011 10.513 1.00 89.44 111 LEU A CA 1
ATOM 888 C C . LEU A 1 111 ? -7.851 -0.688 9.389 1.00 89.44 111 LEU A C 1
ATOM 890 O O . LEU A 1 111 ? -7.960 -1.896 9.209 1.00 89.44 111 LEU A O 1
ATOM 894 N N . THR A 1 112 ? -7.061 0.061 8.620 1.00 91.12 112 THR A N 1
ATOM 895 C CA . THR A 1 112 ? -6.288 -0.519 7.510 1.00 91.12 112 THR A CA 1
ATOM 896 C C . THR A 1 112 ? -5.218 -1.494 8.002 1.00 91.12 112 THR A C 1
ATOM 898 O O . THR A 1 112 ? -5.017 -2.532 7.371 1.00 91.12 112 THR A O 1
ATOM 901 N N . MET A 1 113 ? -4.580 -1.212 9.143 1.00 87.75 113 MET A N 1
ATOM 902 C CA . MET A 1 113 ? -3.640 -2.138 9.780 1.00 87.75 113 MET A CA 1
ATOM 903 C C . MET A 1 113 ? -4.329 -3.418 10.263 1.00 87.75 113 MET A C 1
ATOM 905 O O . MET A 1 113 ? -3.806 -4.496 9.998 1.00 87.75 113 MET A O 1
ATOM 909 N N . ASP A 1 114 ? -5.505 -3.322 10.887 1.00 87.00 114 ASP A N 1
ATOM 910 C CA . ASP A 1 114 ? -6.277 -4.485 11.348 1.00 87.00 114 ASP A CA 1
ATOM 911 C C . ASP A 1 114 ? -6.757 -5.348 10.177 1.00 87.00 114 ASP A C 1
ATOM 913 O O . ASP A 1 114 ? -6.664 -6.574 10.224 1.00 87.00 114 ASP A O 1
ATOM 917 N N . VAL A 1 115 ? -7.201 -4.724 9.081 1.00 91.62 115 VAL A N 1
ATOM 918 C CA . VAL A 1 115 ? -7.564 -5.442 7.849 1.00 91.62 115 VAL A CA 1
ATOM 919 C C . VAL A 1 115 ? -6.366 -6.220 7.299 1.00 91.62 115 VAL A C 1
ATOM 921 O O . VAL A 1 115 ? -6.502 -7.397 6.957 1.00 91.62 115 VAL A O 1
ATOM 924 N N . ILE A 1 116 ? -5.191 -5.585 7.214 1.00 90.69 116 ILE A N 1
ATOM 925 C CA . ILE A 1 116 ? -3.962 -6.246 6.752 1.00 90.69 116 ILE A CA 1
ATOM 926 C C . ILE A 1 116 ? -3.584 -7.382 7.703 1.00 90.69 116 ILE A C 1
ATOM 928 O O . ILE A 1 116 ? -3.249 -8.467 7.233 1.00 90.69 116 ILE A O 1
ATOM 932 N N . ALA A 1 117 ? -3.663 -7.155 9.013 1.00 88.19 117 ALA A N 1
ATOM 933 C CA . ALA A 1 117 ? -3.315 -8.139 10.025 1.00 88.19 117 ALA A CA 1
ATOM 934 C C . ALA A 1 117 ? -4.185 -9.396 9.939 1.00 88.19 117 ALA A C 1
ATOM 936 O O . ALA A 1 117 ? -3.663 -10.505 9.803 1.00 88.19 117 ALA A O 1
ATOM 937 N N . ASN A 1 118 ? -5.503 -9.211 9.872 1.00 88.56 118 ASN A N 1
ATOM 938 C CA . ASN A 1 118 ? -6.448 -10.310 9.731 1.00 88.56 118 ASN A CA 1
ATOM 939 C C . ASN A 1 118 ? -6.250 -11.060 8.410 1.00 88.56 118 ASN A C 1
ATOM 941 O O . ASN A 1 118 ? -6.243 -12.289 8.392 1.00 88.56 118 ASN A O 1
ATOM 945 N N . CYS A 1 119 ? -6.053 -10.347 7.296 1.00 91.00 119 CYS A N 1
ATOM 946 C CA . CYS A 1 119 ? -5.910 -10.989 5.987 1.00 91.00 119 CYS A CA 1
ATOM 947 C C . CYS A 1 119 ? -4.567 -11.711 5.806 1.00 91.00 119 CYS A C 1
ATOM 949 O O . CYS A 1 119 ? -4.527 -12.756 5.157 1.00 91.00 119 CYS A O 1
ATOM 951 N N . ALA A 1 120 ? -3.470 -11.148 6.318 1.00 87.69 120 ALA A N 1
ATOM 952 C CA . ALA A 1 120 ? -2.118 -11.655 6.079 1.00 87.69 120 ALA A CA 1
ATOM 953 C C . ALA A 1 120 ? -1.617 -12.605 7.175 1.00 87.69 120 ALA A C 1
ATOM 955 O O . ALA A 1 120 ? -0.862 -13.527 6.869 1.00 87.69 120 ALA A O 1
ATOM 956 N N . PHE A 1 121 ? -2.023 -12.388 8.428 1.00 85.00 121 PHE A N 1
ATOM 957 C CA . PHE A 1 121 ? -1.513 -13.117 9.594 1.00 85.00 121 PHE A CA 1
ATOM 958 C C . PHE A 1 121 ? -2.591 -13.898 10.351 1.00 85.00 121 PHE A C 1
ATOM 960 O O . PHE A 1 121 ? -2.248 -14.616 11.285 1.00 85.00 121 PHE A O 1
ATOM 967 N N . ALA A 1 122 ? -3.862 -13.799 9.940 1.00 81.62 122 ALA A N 1
ATOM 968 C CA . ALA A 1 122 ? -4.997 -14.395 10.647 1.00 81.62 122 ALA A CA 1
ATOM 969 C C . ALA A 1 122 ? -5.051 -13.994 12.136 1.00 81.62 122 ALA A C 1
ATOM 971 O O . ALA A 1 122 ? -5.473 -14.785 12.977 1.00 81.62 122 ALA A O 1
ATOM 972 N N . ASP A 1 123 ? -4.617 -12.767 12.446 1.00 71.25 123 ASP A N 1
ATOM 973 C CA . ASP A 1 123 ? -4.573 -12.220 13.801 1.00 71.25 123 ASP A CA 1
ATOM 974 C C . ASP A 1 123 ? -5.132 -10.790 13.830 1.00 71.25 123 ASP A C 1
ATOM 976 O O . ASP A 1 123 ? -4.867 -9.987 12.930 1.00 71.25 123 ASP A O 1
ATOM 980 N N . ALA A 1 124 ? -5.894 -10.483 14.880 1.00 63.81 124 ALA A N 1
ATOM 981 C CA . ALA A 1 124 ? -6.573 -9.211 15.076 1.00 63.81 124 ALA A CA 1
ATOM 982 C C . ALA A 1 124 ? -5.815 -8.381 16.118 1.00 63.81 124 ALA A C 1
ATOM 984 O O . ALA A 1 124 ? -5.994 -8.542 17.329 1.00 63.81 124 ALA A O 1
ATOM 985 N N . PHE A 1 125 ? -4.981 -7.446 15.662 1.00 63.50 125 PHE A N 1
ATOM 986 C CA . PHE A 1 125 ? -4.217 -6.556 16.539 1.00 63.50 125 PHE A CA 1
ATOM 987 C C . PHE A 1 125 ? -5.077 -5.404 17.087 1.00 63.50 125 PHE A C 1
ATOM 989 O O . PHE A 1 125 ? -4.822 -4.238 16.812 1.00 63.50 125 PHE A O 1
ATOM 996 N N . LYS A 1 126 ? -6.080 -5.728 17.912 1.00 60.38 126 LYS A N 1
ATOM 997 C CA . LYS A 1 126 ? -7.050 -4.776 18.483 1.00 60.38 126 LYS A CA 1
ATOM 998 C C . LYS A 1 126 ? -6.397 -3.497 19.053 1.00 60.38 126 LYS A C 1
ATOM 1000 O O . LYS A 1 126 ? -5.752 -3.566 20.094 1.00 60.38 126 LYS A O 1
ATOM 1005 N N . VAL A 1 127 ? -6.682 -2.351 18.415 1.00 55.78 127 VAL A N 1
ATOM 1006 C CA . VAL A 1 127 ? -6.627 -0.934 18.878 1.00 55.78 127 VAL A CA 1
ATOM 1007 C C . VAL A 1 127 ? -5.321 -0.423 19.550 1.00 55.78 127 VAL A C 1
ATOM 1009 O O . VAL A 1 127 ? -4.456 -1.161 20.011 1.00 55.78 127 VAL A O 1
ATOM 1012 N N . PRO A 1 128 ? -5.123 0.908 19.606 1.00 53.88 128 PRO A N 1
ATOM 1013 C CA . PRO A 1 128 ? -4.101 1.650 18.862 1.00 53.88 128 PRO A CA 1
ATOM 1014 C C . PRO A 1 128 ? -2.644 1.493 19.356 1.00 53.88 128 PRO A C 1
ATOM 1016 O O . PRO A 1 128 ? -1.751 2.121 18.783 1.00 53.88 128 PRO A O 1
ATOM 1019 N N . ASN A 1 129 ? -2.402 0.679 20.388 1.00 59.03 129 ASN A N 1
ATOM 1020 C CA . ASN A 1 129 ? -1.118 0.523 21.081 1.00 59.03 129 ASN A CA 1
ATOM 1021 C C . ASN A 1 129 ? -0.481 -0.862 20.896 1.00 59.03 129 ASN A C 1
ATOM 1023 O O . ASN A 1 129 ? 0.534 -1.156 21.527 1.00 59.03 129 ASN A O 1
ATOM 1027 N N . ASN A 1 130 ? -1.037 -1.717 20.034 1.00 70.81 130 ASN A N 1
ATOM 1028 C CA . ASN A 1 130 ? -0.367 -2.959 19.668 1.00 70.81 130 ASN A CA 1
ATOM 1029 C C . ASN A 1 130 ? 0.996 -2.658 19.006 1.00 70.81 130 ASN A C 1
ATOM 1031 O O . ASN A 1 130 ? 1.099 -1.776 18.147 1.00 70.81 130 ASN A O 1
ATOM 1035 N N . ALA A 1 131 ? 2.037 -3.408 19.385 1.00 75.62 131 ALA A N 1
ATOM 1036 C CA . ALA A 1 131 ? 3.392 -3.252 18.857 1.00 75.62 131 ALA A CA 1
ATOM 1037 C C . ALA A 1 131 ? 3.440 -3.280 17.319 1.00 75.62 131 ALA A C 1
ATOM 1039 O O . ALA A 1 131 ? 4.210 -2.532 16.720 1.00 75.62 131 ALA A O 1
ATOM 1040 N N . PHE A 1 132 ? 2.590 -4.077 16.666 1.00 75.00 132 PHE A N 1
ATOM 1041 C CA . PHE A 1 132 ? 2.477 -4.130 15.209 1.00 75.00 132 PHE A CA 1
ATOM 1042 C C . PHE A 1 132 ? 2.024 -2.789 14.611 1.00 75.00 132 PHE A C 1
ATOM 1044 O O . PHE A 1 132 ? 2.654 -2.270 13.688 1.00 75.00 132 PHE A O 1
ATOM 1051 N N . VAL A 1 133 ? 0.980 -2.178 15.179 1.00 73.75 133 VAL A N 1
ATOM 1052 C CA . VAL A 1 133 ? 0.441 -0.883 14.730 1.00 73.75 133 VAL A CA 1
ATOM 1053 C C . VAL A 1 133 ? 1.446 0.242 14.982 1.00 73.75 133 VAL A C 1
ATOM 1055 O O . VAL A 1 133 ? 1.684 1.075 14.104 1.00 73.75 133 VAL A O 1
ATOM 1058 N N . VAL A 1 134 ? 2.080 0.253 16.157 1.00 77.88 134 VAL A N 1
ATOM 1059 C CA . VAL A 1 134 ? 3.084 1.263 16.529 1.00 77.88 134 VAL A CA 1
ATOM 1060 C C . VAL A 1 134 ? 4.315 1.178 15.622 1.00 77.88 134 VAL A C 1
ATOM 1062 O O . VAL A 1 134 ? 4.742 2.193 15.066 1.00 77.88 134 VAL A O 1
ATOM 1065 N N . ASN A 1 135 ? 4.857 -0.025 15.418 1.00 79.50 135 ASN A N 1
ATOM 1066 C CA . ASN A 1 135 ? 6.016 -0.233 14.552 1.00 79.50 135 ASN A CA 1
ATOM 1067 C C . ASN A 1 135 ? 5.687 0.065 13.086 1.00 79.50 135 ASN A C 1
ATOM 1069 O O . ASN A 1 135 ? 6.465 0.748 12.421 1.00 79.50 135 ASN A O 1
ATOM 1073 N N . GLY A 1 136 ? 4.511 -0.346 12.601 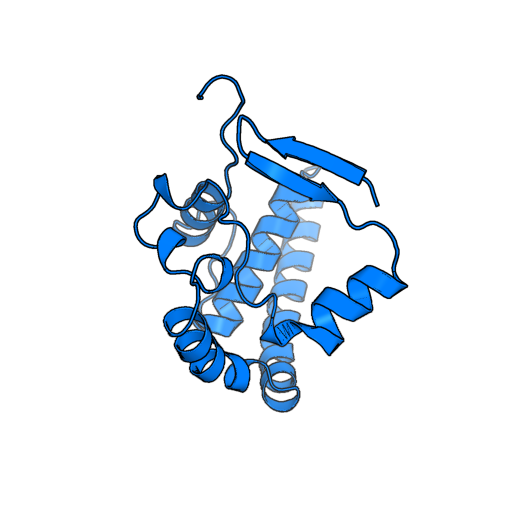1.00 78.44 136 GLY A N 1
ATOM 1074 C CA . GLY A 1 136 ? 4.044 -0.010 11.256 1.00 78.44 136 GLY A CA 1
ATOM 1075 C C . GL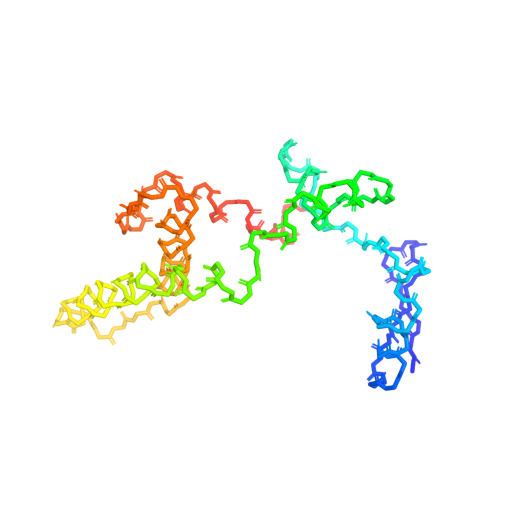Y A 1 136 ? 3.957 1.501 11.031 1.00 78.44 136 GLY A C 1
ATOM 1076 O O . GLY A 1 136 ? 4.483 2.006 10.043 1.00 78.44 136 GLY A O 1
ATOM 1077 N N . ARG A 1 137 ? 3.395 2.263 11.980 1.00 76.75 137 ARG A N 1
ATOM 1078 C CA . ARG A 1 137 ? 3.374 3.735 11.899 1.00 76.75 137 ARG A CA 1
ATOM 1079 C C . ARG A 1 137 ? 4.775 4.339 11.841 1.00 76.75 137 ARG A C 1
ATOM 1081 O O . ARG A 1 137 ? 4.985 5.290 11.093 1.00 76.75 137 ARG A O 1
ATOM 1088 N N . ASN A 1 138 ? 5.727 3.808 12.609 1.00 76.88 138 ASN A N 1
ATOM 1089 C CA . ASN A 1 138 ? 7.098 4.319 12.633 1.00 76.88 138 ASN A CA 1
ATOM 1090 C C . ASN A 1 138 ? 7.830 4.122 11.296 1.00 76.88 138 ASN A C 1
ATOM 1092 O O . ASN A 1 138 ? 8.599 4.999 10.915 1.00 76.88 138 ASN A O 1
ATOM 1096 N N . VAL A 1 139 ? 7.543 3.045 10.554 1.00 74.25 139 VAL A N 1
ATOM 1097 C CA . VAL A 1 139 ? 8.097 2.816 9.202 1.00 74.25 139 VAL A CA 1
ATOM 1098 C C . VAL A 1 139 ? 7.703 3.934 8.229 1.00 74.25 139 VAL A C 1
ATOM 1100 O O . VAL A 1 139 ? 8.511 4.341 7.399 1.00 74.25 139 VAL A O 1
ATOM 1103 N N . PHE A 1 140 ? 6.480 4.460 8.343 1.00 69.69 140 PHE A N 1
ATOM 1104 C CA . PHE A 1 140 ? 5.940 5.478 7.433 1.00 69.69 140 PHE A CA 1
ATOM 1105 C C . PHE A 1 140 ? 6.024 6.914 7.975 1.00 69.69 140 PHE A C 1
ATOM 1107 O O . PHE A 1 140 ? 5.472 7.835 7.366 1.00 69.69 140 PHE A O 1
ATOM 1114 N N . LYS A 1 141 ? 6.708 7.147 9.104 1.00 70.81 141 LYS A N 1
ATOM 1115 C CA . LYS A 1 141 ? 6.981 8.510 9.580 1.00 70.81 141 LYS A CA 1
ATOM 1116 C C . LYS A 1 141 ? 7.978 9.183 8.638 1.00 70.81 141 LYS A C 1
ATOM 1118 O O . LYS A 1 141 ? 9.168 8.879 8.638 1.00 70.81 141 LYS A O 1
ATOM 1123 N N . ILE A 1 142 ? 7.475 10.122 7.839 1.00 58.94 142 ILE A N 1
ATOM 1124 C CA . ILE A 1 142 ? 8.306 11.011 7.024 1.00 58.94 142 ILE A CA 1
ATOM 1125 C C . ILE A 1 142 ? 9.088 11.913 7.994 1.00 58.94 142 ILE A C 1
ATOM 1127 O O . ILE A 1 142 ? 8.449 12.552 8.837 1.00 58.94 142 ILE A O 1
ATOM 1131 N N . PRO A 1 143 ? 10.432 11.970 7.922 1.00 53.62 143 PRO A N 1
ATOM 1132 C CA . PRO A 1 143 ? 11.208 12.842 8.794 1.00 53.62 143 PRO A CA 1
ATOM 1133 C C . PRO A 1 143 ? 10.769 14.290 8.610 1.00 53.62 143 PRO A C 1
ATOM 1135 O O . PRO A 1 143 ? 10.571 14.764 7.487 1.00 53.62 143 PRO A O 1
ATOM 1138 N N . SER A 1 144 ? 10.604 14.996 9.725 1.00 51.38 144 SER A N 1
ATOM 1139 C CA . SER A 1 144 ? 10.375 16.433 9.656 1.00 51.38 144 SER A CA 1
ATOM 1140 C C . SER A 1 144 ? 11.640 17.101 9.112 1.00 51.38 144 SER A C 1
ATOM 1142 O O . SER A 1 144 ? 12.750 16.640 9.367 1.00 51.38 144 SER A O 1
ATOM 1144 N N . ARG A 1 145 ? 11.497 18.217 8.391 1.00 49.09 145 ARG A N 1
ATOM 1145 C CA . ARG A 1 145 ? 12.621 18.988 7.821 1.00 49.09 145 ARG A CA 1
ATOM 1146 C C . ARG A 1 145 ? 13.677 19.427 8.858 1.00 49.09 145 ARG A C 1
ATOM 1148 O O . ARG A 1 145 ? 14.721 19.921 8.468 1.00 49.09 145 ARG A O 1
ATOM 1155 N N . LYS A 1 146 ? 13.405 19.276 10.159 1.00 44.69 146 LYS A N 1
ATOM 1156 C CA . LYS A 1 146 ? 14.336 19.560 11.261 1.00 44.69 146 LYS A CA 1
ATOM 1157 C C . LYS A 1 146 ? 15.275 18.390 11.602 1.00 44.69 146 LYS A C 1
ATOM 1159 O O . LYS A 1 146 ? 16.125 18.552 12.465 1.00 44.69 146 LYS A O 1
ATOM 1164 N N . GLU A 1 147 ? 15.098 17.230 10.971 1.00 42.09 147 GLU A N 1
ATOM 1165 C CA . GLU A 1 147 ? 15.853 15.991 11.231 1.00 42.09 147 GLU A CA 1
ATOM 1166 C C . GLU A 1 147 ? 16.643 15.502 9.999 1.00 42.09 147 GLU A C 1
ATOM 1168 O O . GLU A 1 147 ? 17.054 14.340 9.942 1.00 42.09 147 GLU A O 1
ATOM 1173 N N . LEU A 1 148 ? 16.804 16.376 9.001 1.00 41.78 148 LEU A N 1
ATOM 1174 C CA . LEU A 1 148 ? 17.685 16.231 7.839 1.00 41.78 148 LEU A CA 1
ATOM 1175 C C . LEU A 1 148 ? 18.774 17.300 7.928 1.00 41.78 148 LEU A C 1
ATOM 1177 O O . LEU A 1 148 ? 19.924 16.973 7.574 1.00 41.78 148 LEU A O 1
#

pLDDT: mean 83.73, std 13.02, range [41.78, 97.5]

Radius of gyration: 19.6 Å; chains: 1; bounding box: 42×35×48 Å

Secondary structure (DSSP, 8-state):
-EEEEETTEEEEE---HHHHHIIIIISTTTS-PPPPPTTTTT-TTGGGSTTT--HHHHHHHHHHHGGGG-HHHHHHHHHHHHHHHHHHHHHHHHHHHH-S---HHHHHHHHHHHHHHHHHHS----STT-HHHHHHHHHT-PPPTT--

InterPro domains:
  IPR001128 Cytochrome P450 [PF00067] (4-127)
  IPR002402 Cytochrome P450, E-class, group II [PR00464] (55-75)
  IPR002402 Cytochrome P450, E-class, group II [PR00464] (110-128)
  IPR036396 Cytochrome P450 superfamily [G3DSA:1.10.630.10] (2-148)
  IPR036396 Cytochrome P450 superfamily [SSF48264] (5-131)
  IPR050476 Insect Cytochrome P450 Detoxification [PTHR24292] (4-142)

Organism: NCBI:txid1979941

Sequence (148 aa):
MGAIFSGNTPLLQVAEPKLIQQILVKDFHVFVDRNSISLSSKHPIVGKILPELQGEDWKRVRSITTPVFTSGKMRRMYPLVRQSVEEFMNALSEYLKDKHEINVKDMYGCLTMDVIANCAFADAFKVPNNAFVVNGRNVFKIPSRKEL